Protein AF-Q69GU1-F1 (afdb_monomer_lite)

Radius of gyration: 29.57 Å; chains: 1; bounding box: 62×25×73 Å

pLDDT: mean 72.88, std 15.35, range [51.56, 93.81]

Organism: NCBI:txid62068

Foldseek 3Di:
DCVVVVCVVVVVPPPCPPPVPPPPPPVVPQPPVNVVVVCCVVVVVVVVCVVVVVVVVD

Secondary structure (DSSP, 8-state):
--HHHHHTHHHHT------S--------SS-HHHHHHHHHHHHHHHHHHHHHHHHHH-

InterPro domains:
  IPR010580 Stress-associated endoplasmic reticulum protein [PF06624] (2-54)
  IPR010580 Stress-associated endoplasmic reticulum protein [PTHR15601] (2-56)

Structure (mmCIF, N/CA/C/O backbone):
data_AF-Q69GU1-F1
#
_entry.id   AF-Q69GU1-F1
#
loop_
_atom_site.group_PDB
_atom_site.id
_atom_site.type_symbol
_atom_site.label_atom_id
_atom_site.label_alt_id
_atom_site.label_comp_id
_atom_site.label_asym_id
_atom_site.label_entity_id
_atom_site.label_seq_id
_atom_site.pdbx_PDB_ins_code
_atom_site.Cartn_x
_atom_site.Cartn_y
_atom_site.Cartn_z
_atom_site.occupancy
_atom_site.B_iso_or_equiv
_atom_site.auth_seq_id
_atom_site.auth_comp_id
_atom_site.auth_asym_id
_atom_site.auth_atom_id
_atom_site.pdbx_PDB_model_num
ATOM 1 N N . LYS A 1 1 ? -40.453 19.556 51.043 1.00 51.56 1 LYS A N 1
ATOM 2 C CA . LYS A 1 1 ? -39.219 19.632 50.213 1.00 51.56 1 LYS A CA 1
ATOM 3 C C . LYS A 1 1 ? -38.515 18.261 50.133 1.00 51.56 1 LYS A C 1
ATOM 5 O O . LYS A 1 1 ? -37.355 18.145 50.489 1.00 51.56 1 LYS A O 1
ATOM 10 N N . ILE A 1 2 ? -39.218 17.202 49.709 1.00 57.50 2 ILE A N 1
ATOM 11 C CA . ILE A 1 2 ? -38.717 15.805 49.783 1.00 57.50 2 ILE A CA 1
ATOM 12 C C . ILE A 1 2 ? -38.546 15.166 48.394 1.00 57.50 2 ILE A C 1
ATOM 14 O O . ILE A 1 2 ? -37.725 14.270 48.227 1.00 57.50 2 ILE A O 1
ATOM 18 N N . ALA A 1 3 ? -39.217 15.695 47.365 1.00 55.97 3 ALA A N 1
ATOM 19 C CA . ALA A 1 3 ? -39.060 15.239 45.984 1.00 55.97 3 ALA A CA 1
ATOM 20 C C . ALA A 1 3 ? -37.643 15.491 45.432 1.00 55.97 3 ALA A C 1
ATOM 22 O O . ALA A 1 3 ? -37.069 14.603 44.815 1.00 55.97 3 ALA A O 1
ATOM 23 N N . SER A 1 4 ? -37.032 16.645 45.735 1.00 62.12 4 SER A N 1
ATOM 24 C CA . SER A 1 4 ? -35.683 16.995 45.253 1.00 62.12 4 SER A CA 1
ATOM 25 C C . SER A 1 4 ? -34.603 16.011 45.722 1.00 62.12 4 SER A C 1
ATOM 27 O O . SER A 1 4 ? -33.672 15.717 44.981 1.00 62.12 4 SER A O 1
ATOM 29 N N . ASN A 1 5 ? -34.750 15.446 46.927 1.00 61.72 5 ASN A N 1
ATOM 30 C CA . ASN A 1 5 ? -33.792 14.488 47.488 1.00 61.72 5 ASN A CA 1
ATOM 31 C C . ASN A 1 5 ? -33.910 13.086 46.871 1.00 61.72 5 ASN A C 1
ATOM 33 O O . ASN A 1 5 ? -32.930 12.341 46.859 1.00 61.72 5 ASN A O 1
ATOM 37 N N . LYS A 1 6 ? -35.084 12.715 46.337 1.00 58.44 6 LYS A N 1
ATOM 38 C CA . LYS A 1 6 ? -35.302 11.401 45.711 1.00 58.44 6 LYS A CA 1
ATOM 39 C C . LYS A 1 6 ? -34.578 11.280 44.365 1.00 58.44 6 LYS A C 1
ATOM 41 O O . LYS A 1 6 ? -34.095 10.202 44.042 1.00 58.44 6 LYS A O 1
ATOM 46 N N . TYR A 1 7 ? -34.433 12.392 43.644 1.00 57.00 7 TYR A N 1
ATOM 47 C CA . TYR A 1 7 ? -33.754 12.450 42.343 1.00 57.00 7 TYR A CA 1
ATOM 48 C C . TYR A 1 7 ? -32.271 12.854 42.431 1.00 57.00 7 TYR A C 1
ATOM 50 O O . TYR A 1 7 ? -31.524 12.648 41.480 1.00 57.00 7 TYR A O 1
ATOM 58 N N . ASN A 1 8 ? -31.809 13.350 43.585 1.00 60.56 8 ASN A N 1
ATOM 59 C CA . ASN A 1 8 ? -30.413 13.769 43.790 1.00 60.56 8 ASN A CA 1
ATOM 60 C C . ASN A 1 8 ? -29.413 12.595 43.757 1.00 60.56 8 ASN A C 1
ATOM 62 O O . ASN A 1 8 ? -28.234 12.757 43.450 1.00 60.56 8 ASN A O 1
ATOM 66 N N . LYS A 1 9 ? -29.899 11.378 44.021 1.00 57.72 9 LYS A N 1
ATOM 67 C CA . LYS A 1 9 ? -29.095 10.149 43.996 1.00 57.72 9 LYS A CA 1
ATOM 68 C C . LYS A 1 9 ? -28.606 9.804 42.584 1.00 57.72 9 LYS A C 1
ATOM 70 O O . LYS A 1 9 ? -27.526 9.247 42.444 1.00 57.72 9 LYS A O 1
ATOM 75 N N . ASN A 1 10 ? -29.335 10.218 41.543 1.00 53.91 10 ASN A N 1
ATOM 76 C CA . ASN A 1 10 ? -28.945 10.003 40.144 1.00 53.91 10 ASN A CA 1
ATOM 77 C C . ASN A 1 10 ? -27.982 11.078 39.605 1.00 53.91 10 ASN A C 1
ATOM 79 O O . ASN A 1 10 ? -27.413 10.895 38.533 1.00 53.91 10 ASN A O 1
ATOM 83 N N . VAL A 1 11 ? -27.767 12.181 40.339 1.00 60.00 11 VAL A N 1
ATOM 84 C CA . VAL A 1 11 ? -26.797 13.231 39.973 1.00 60.00 11 VAL A CA 1
ATOM 85 C C . VAL A 1 11 ? -25.377 12.837 40.393 1.00 60.00 11 VAL A C 1
ATOM 87 O O . VAL A 1 11 ? -24.450 12.989 39.602 1.00 60.00 11 VAL A O 1
ATOM 90 N N . MET A 1 12 ? -25.205 12.269 41.595 1.00 59.53 12 MET A N 1
ATOM 91 C CA . MET A 1 12 ? -23.913 11.730 42.056 1.00 59.53 12 MET A CA 1
ATOM 92 C C . MET A 1 12 ? -23.637 10.301 41.573 1.00 59.53 12 MET A C 1
ATOM 94 O O . MET A 1 12 ? -22.482 9.905 41.481 1.00 59.53 12 MET A O 1
ATOM 98 N N . SER A 1 13 ? -24.677 9.541 41.216 1.00 57.50 13 SER A N 1
ATOM 99 C CA . SER A 1 13 ? -24.548 8.200 40.633 1.00 57.50 13 SER A CA 1
ATOM 100 C C . SER A 1 13 ? -24.601 8.224 39.099 1.00 57.50 13 SER A C 1
ATOM 102 O O . SER A 1 13 ? -25.033 7.258 38.472 1.00 57.50 13 SER A O 1
ATOM 104 N N . ARG A 1 14 ? -24.107 9.310 38.471 1.00 62.72 14 ARG A N 1
ATOM 105 C CA . ARG A 1 14 ? -23.579 9.266 37.095 1.00 62.72 14 ARG A CA 1
ATOM 106 C C . ARG A 1 14 ? -22.364 8.333 37.116 1.00 62.72 14 ARG A C 1
ATOM 108 O O . ARG A 1 14 ? -21.222 8.783 37.071 1.00 62.72 14 ARG A O 1
ATOM 115 N N . GLY A 1 15 ? -22.619 7.029 37.250 1.00 65.81 15 GLY A N 1
ATOM 116 C CA . GLY A 1 15 ? -21.643 5.984 36.989 1.00 6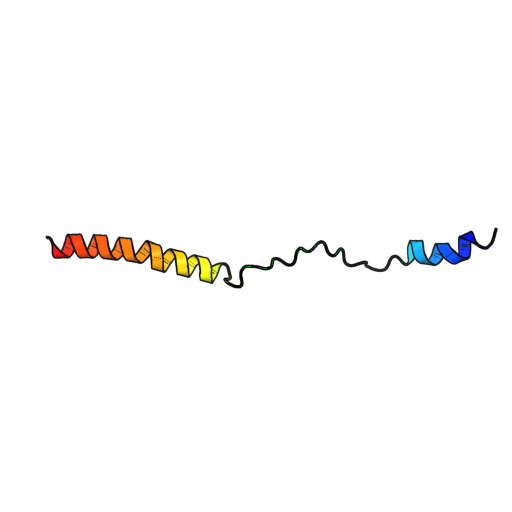5.81 15 GLY A CA 1
ATOM 117 C C . GLY A 1 15 ? -20.997 6.257 35.642 1.00 65.81 15 GLY A C 1
ATOM 118 O O . GLY A 1 15 ? -21.583 6.961 34.821 1.00 65.81 15 GLY A O 1
ATOM 119 N N . ASN A 1 16 ? -19.778 5.756 35.462 1.00 60.97 16 ASN A N 1
ATOM 120 C CA . ASN A 1 16 ? -18.948 5.942 34.280 1.00 60.97 16 ASN A CA 1
ATOM 121 C C . ASN A 1 16 ? -19.751 5.681 32.990 1.00 60.97 16 ASN A C 1
ATOM 123 O O . ASN A 1 16 ? -19.765 4.570 32.465 1.00 60.97 16 ASN A O 1
ATOM 127 N N . VAL A 1 17 ? -20.465 6.701 32.503 1.00 59.19 17 VAL A N 1
ATOM 128 C CA . VAL A 1 17 ? -21.116 6.703 31.205 1.00 59.19 17 VAL A CA 1
ATOM 129 C C . VAL A 1 17 ? -19.935 6.720 30.275 1.00 59.19 17 VAL A C 1
ATOM 131 O O . VAL A 1 17 ? -19.279 7.755 30.126 1.00 59.19 17 VAL A O 1
ATOM 134 N N . ALA A 1 18 ? -19.612 5.538 29.751 1.00 62.72 18 ALA A N 1
ATOM 135 C CA . ALA A 1 18 ? -18.622 5.389 28.714 1.00 62.72 18 ALA A CA 1
ATOM 136 C C . ALA A 1 18 ? -18.961 6.447 27.670 1.00 62.72 18 ALA A C 1
ATOM 138 O O . ALA A 1 18 ? -20.017 6.394 27.039 1.00 62.72 18 ALA A O 1
ATOM 139 N N . LYS A 1 19 ? -18.113 7.473 27.567 1.00 62.25 19 LYS A N 1
ATOM 140 C CA . LYS A 1 19 ? -18.216 8.449 26.496 1.00 62.25 19 LYS A CA 1
ATOM 141 C C . LYS A 1 19 ? -18.049 7.619 25.233 1.00 62.25 19 LYS A C 1
ATOM 143 O O . LYS A 1 19 ? -16.934 7.208 24.921 1.00 62.25 19 LYS A O 1
ATOM 148 N N . THR A 1 20 ? -19.134 7.329 24.523 1.00 60.03 20 THR A N 1
ATOM 149 C CA . THR A 1 20 ? -19.108 6.607 23.242 1.00 60.03 20 THR A CA 1
ATOM 150 C C . THR A 1 20 ? -18.570 7.506 22.122 1.00 60.03 20 THR A C 1
ATOM 152 O O . THR A 1 20 ? -19.064 7.498 21.004 1.00 60.03 20 THR A O 1
ATOM 155 N N . LEU A 1 21 ? -17.550 8.302 22.449 1.00 55.84 21 LEU A N 1
ATOM 156 C CA . LEU A 1 21 ? -16.699 9.076 21.559 1.00 55.84 21 LEU A CA 1
ATOM 157 C C . LEU A 1 21 ? -15.286 8.481 21.554 1.00 55.84 21 LEU A C 1
ATOM 159 O O . LEU A 1 21 ? -14.318 9.197 21.342 1.00 55.84 21 LEU A O 1
ATOM 163 N N . ASN A 1 22 ? -15.140 7.178 21.799 1.00 55.97 22 ASN A N 1
ATOM 164 C CA . ASN A 1 22 ? -14.201 6.478 20.943 1.00 55.97 22 ASN A CA 1
ATOM 165 C C . ASN A 1 22 ? -14.991 6.276 19.655 1.00 55.97 22 ASN A C 1
ATOM 167 O O . ASN A 1 22 ? -15.831 5.369 19.638 1.00 55.97 22 ASN A O 1
ATOM 171 N N . PRO A 1 23 ? -14.805 7.106 18.603 1.00 58.91 23 PRO A N 1
ATOM 172 C CA . PRO A 1 23 ? -14.965 6.543 17.279 1.00 58.91 23 PRO A CA 1
ATOM 173 C C . PRO A 1 23 ? -14.129 5.277 17.366 1.00 58.91 23 PRO A C 1
ATOM 175 O O . PRO A 1 23 ? -12.927 5.339 17.620 1.00 58.91 23 PRO A O 1
ATOM 178 N N . LYS A 1 24 ? -14.787 4.116 17.347 1.00 54.84 24 LYS A N 1
ATOM 179 C CA . LYS A 1 24 ? -14.072 2.915 16.973 1.00 54.84 24 LYS A CA 1
ATOM 180 C C . LYS A 1 24 ? -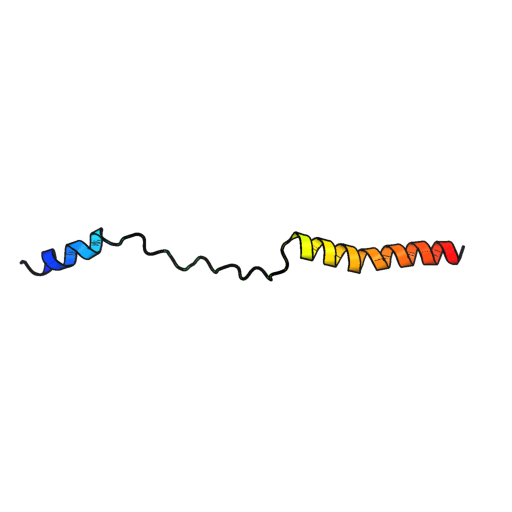13.482 3.350 15.655 1.00 54.84 24 LYS A C 1
ATOM 182 O O . LYS A 1 24 ? -14.234 3.601 14.715 1.00 54.84 24 LYS A O 1
ATOM 187 N N . GLU A 1 25 ? -12.181 3.608 15.663 1.00 58.12 25 GLU A N 1
ATOM 188 C CA . GLU A 1 25 ? -11.374 3.487 14.484 1.00 58.12 25 GLU A CA 1
ATOM 189 C C . GLU A 1 25 ? -11.776 2.109 13.982 1.00 58.12 25 GLU A C 1
ATOM 191 O O . GLU A 1 25 ? -11.256 1.072 14.398 1.00 58.12 25 GLU A O 1
ATOM 196 N N . GLU A 1 26 ? -12.775 2.099 13.106 1.00 57.16 26 GLU A N 1
ATOM 197 C CA . GLU A 1 26 ? -12.851 1.227 11.963 1.00 57.16 26 GLU A CA 1
ATOM 198 C C . GLU A 1 26 ? -11.578 1.545 11.179 1.00 57.16 26 GLU A C 1
ATOM 200 O O . GLU A 1 26 ? -11.558 2.182 10.132 1.00 57.16 26 GLU A O 1
ATOM 205 N N . SER A 1 27 ? -10.465 1.197 11.829 1.00 60.12 27 SER A N 1
ATOM 206 C CA . SER A 1 27 ? -9.188 0.917 11.265 1.00 60.12 27 SER A CA 1
ATOM 207 C C . SER A 1 27 ? -9.588 0.050 10.108 1.00 60.12 27 SER A C 1
ATOM 209 O O . SER A 1 27 ? -10.161 -1.029 10.291 1.00 60.12 27 SER A O 1
ATOM 211 N N . LEU A 1 28 ? -9.409 0.598 8.908 1.00 60.59 28 LEU A N 1
ATOM 212 C CA . LEU A 1 28 ? -9.376 -0.205 7.706 1.00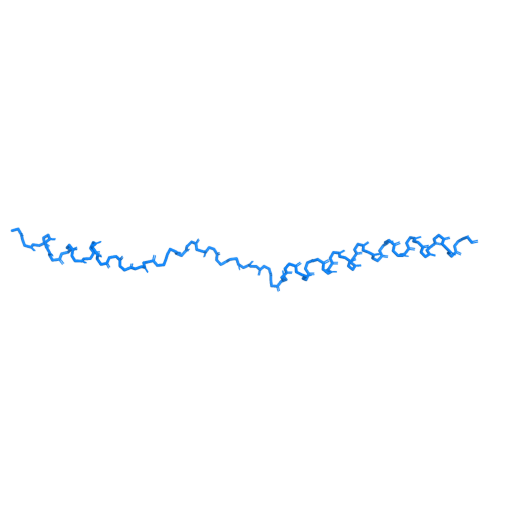 60.59 28 LEU A CA 1
ATOM 213 C C . LEU A 1 28 ? -8.695 -1.510 8.139 1.00 60.59 28 LEU A C 1
ATOM 215 O O . LEU A 1 28 ? -7.622 -1.423 8.743 1.00 60.59 28 LEU A O 1
ATOM 219 N N . PRO A 1 29 ? -9.305 -2.693 7.946 1.00 62.50 29 PRO A N 1
ATOM 220 C CA . PRO A 1 29 ? -8.806 -3.962 8.508 1.00 62.50 29 PRO A CA 1
ATOM 221 C C . PRO A 1 29 ? -7.365 -4.305 8.063 1.00 62.50 29 PRO A C 1
ATOM 223 O O . PRO A 1 29 ? -6.779 -5.312 8.446 1.00 62.50 29 PRO A O 1
ATOM 226 N N . LEU A 1 30 ? -6.793 -3.432 7.243 1.00 64.31 30 LEU A N 1
ATOM 227 C CA . LEU A 1 30 ? -5.419 -3.251 6.849 1.00 64.31 30 LEU A CA 1
ATOM 228 C C . LEU A 1 30 ? -4.668 -2.465 7.942 1.00 64.31 30 LEU A C 1
ATOM 230 O O . LEU A 1 30 ? -4.632 -1.236 7.945 1.00 64.31 30 LEU A O 1
ATOM 234 N N . GLY A 1 31 ? -4.038 -3.180 8.875 1.00 84.12 31 GLY A N 1
ATOM 235 C CA . GLY A 1 31 ? -3.156 -2.551 9.862 1.00 84.12 31 GLY A CA 1
ATOM 236 C C . GLY A 1 31 ? -2.018 -1.739 9.208 1.00 84.12 31 GLY A C 1
ATOM 237 O O . GLY A 1 31 ? -1.692 -1.971 8.040 1.00 84.12 31 GLY A O 1
ATOM 238 N N . PRO A 1 32 ? -1.345 -0.837 9.951 1.00 84.69 32 PRO A N 1
ATOM 239 C CA . PRO A 1 32 ? -0.264 0.007 9.421 1.00 84.69 32 PRO A CA 1
ATOM 240 C C . PRO A 1 32 ? 0.820 -0.770 8.658 1.00 84.69 32 PRO A C 1
ATOM 242 O O . PRO A 1 32 ? 1.350 -0.295 7.657 1.00 84.69 32 PRO A O 1
ATOM 245 N N . TRP A 1 33 ? 1.101 -2.004 9.089 1.00 87.44 33 TRP A N 1
ATOM 246 C CA . TRP A 1 33 ? 2.029 -2.898 8.401 1.00 87.44 33 TRP A CA 1
ATOM 247 C C . TRP A 1 33 ? 1.511 -3.345 7.026 1.00 87.44 33 TRP A C 1
ATOM 249 O O . TRP A 1 33 ? 2.264 -3.293 6.060 1.00 87.44 33 TRP A O 1
ATOM 259 N N . MET A 1 34 ? 0.233 -3.712 6.891 1.00 87.56 34 MET A N 1
ATOM 260 C CA . MET A 1 34 ? -0.350 -4.121 5.604 1.00 87.56 34 MET A CA 1
ATOM 261 C C . MET A 1 34 ? -0.275 -2.995 4.576 1.00 87.56 34 MET A C 1
ATOM 263 O O . MET A 1 34 ? 0.063 -3.240 3.423 1.00 87.56 34 MET A O 1
ATOM 267 N N . ILE A 1 35 ? -0.527 -1.758 5.007 1.00 90.06 35 ILE A N 1
ATOM 268 C CA . ILE A 1 35 ? -0.418 -0.570 4.153 1.00 90.06 35 ILE A CA 1
ATOM 269 C C . ILE A 1 35 ? 1.044 -0.339 3.751 1.00 90.06 35 ILE A C 1
ATOM 271 O O . ILE A 1 35 ? 1.329 -0.135 2.572 1.00 90.06 35 ILE A O 1
ATOM 275 N N . GLY A 1 36 ? 1.980 -0.435 4.702 1.00 91.88 36 GLY A N 1
ATOM 276 C CA . GLY A 1 36 ? 3.413 -0.315 4.421 1.00 91.88 36 GLY A CA 1
ATOM 277 C C . GLY A 1 36 ? 3.918 -1.370 3.432 1.00 91.88 36 GLY A C 1
ATOM 278 O O . GLY A 1 36 ? 4.610 -1.031 2.475 1.00 91.88 36 GLY A O 1
ATOM 279 N N . LEU A 1 37 ? 3.523 -2.634 3.613 1.00 92.62 37 LEU A N 1
ATOM 280 C CA . LEU A 1 37 ? 3.856 -3.738 2.705 1.00 92.62 37 LEU A CA 1
ATOM 281 C C . LEU A 1 37 ? 3.226 -3.553 1.324 1.00 92.62 37 LEU A C 1
ATOM 283 O O . LEU A 1 37 ? 3.895 -3.774 0.319 1.00 92.62 37 LEU A O 1
ATOM 287 N N . PHE A 1 38 ? 1.964 -3.128 1.271 1.00 91.19 38 PHE A N 1
ATOM 288 C CA . PHE A 1 38 ? 1.254 -2.895 0.018 1.00 91.19 38 PHE A CA 1
ATOM 289 C C . PHE A 1 38 ? 1.938 -1.805 -0.811 1.00 91.19 38 PHE A C 1
ATOM 291 O O . PHE A 1 38 ? 2.268 -2.033 -1.973 1.00 91.19 38 PHE A O 1
ATOM 298 N N . VAL A 1 39 ? 2.237 -0.654 -0.201 1.00 92.81 39 VAL A N 1
ATOM 299 C CA . VAL A 1 39 ? 2.937 0.448 -0.878 1.00 92.81 39 VAL A CA 1
ATOM 300 C C . VAL A 1 39 ? 4.361 0.041 -1.267 1.00 92.81 39 VAL A C 1
ATOM 302 O O . VAL A 1 39 ? 4.794 0.347 -2.374 1.00 92.81 39 VAL A O 1
ATOM 305 N N . PHE A 1 40 ? 5.082 -0.683 -0.407 1.00 93.81 40 PHE A N 1
ATOM 306 C CA . PHE A 1 40 ? 6.435 -1.158 -0.706 1.00 93.81 40 PHE A CA 1
ATOM 307 C C . PHE A 1 40 ? 6.471 -2.129 -1.892 1.00 93.81 40 PHE A C 1
ATOM 309 O O . PHE A 1 40 ? 7.306 -1.971 -2.776 1.00 93.81 40 PHE A O 1
ATOM 316 N N . VAL A 1 41 ? 5.562 -3.105 -1.947 1.00 92.56 41 VAL A N 1
ATOM 317 C CA . VAL A 1 41 ? 5.496 -4.068 -3.057 1.00 92.56 41 VAL A CA 1
ATOM 318 C C . VAL A 1 41 ? 5.075 -3.377 -4.354 1.00 92.56 41 VAL A C 1
ATOM 320 O O . VAL A 1 41 ? 5.729 -3.560 -5.381 1.00 92.56 41 VAL A O 1
ATOM 323 N N . VAL A 1 42 ? 4.028 -2.546 -4.312 1.00 92.56 42 VAL A N 1
ATOM 324 C CA . VAL A 1 42 ? 3.511 -1.860 -5.506 1.00 92.56 42 VAL A CA 1
ATOM 325 C C . VAL A 1 42 ? 4.534 -0.853 -6.040 1.00 92.56 42 VAL A C 1
ATOM 327 O O . VAL A 1 42 ? 4.947 -0.969 -7.190 1.00 92.56 42 VAL A O 1
ATOM 330 N N . CYS A 1 43 ? 5.016 0.086 -5.222 1.00 93.50 43 CYS A N 1
ATOM 331 C CA . CYS A 1 43 ? 5.973 1.105 -5.673 1.00 93.50 43 CYS A CA 1
ATOM 332 C C . CYS A 1 43 ? 7.394 0.554 -5.869 1.00 93.50 43 CYS A C 1
ATOM 334 O O . CYS A 1 43 ? 8.123 1.021 -6.742 1.00 93.50 43 CYS A O 1
ATOM 336 N N . GLY A 1 44 ? 7.810 -0.430 -5.068 1.00 91.81 44 GLY A N 1
ATOM 337 C CA . GLY A 1 44 ? 9.142 -1.030 -5.158 1.00 91.81 44 GLY A CA 1
ATOM 338 C C . GLY A 1 44 ? 9.331 -1.884 -6.410 1.00 91.81 44 GLY A C 1
ATOM 339 O O . GLY A 1 44 ? 10.432 -1.915 -6.957 1.00 91.81 44 GLY A O 1
ATOM 340 N N . SER A 1 45 ? 8.269 -2.525 -6.909 1.00 92.31 45 SER A N 1
ATOM 341 C CA . SER A 1 45 ? 8.336 -3.324 -8.141 1.00 92.31 45 SER A CA 1
ATOM 342 C C . SER A 1 45 ? 8.732 -2.489 -9.365 1.00 92.31 45 SER A C 1
ATOM 344 O O . SER A 1 45 ? 9.625 -2.896 -10.105 1.00 92.31 45 SER A O 1
ATOM 346 N N . ALA A 1 46 ? 8.185 -1.276 -9.503 1.00 90.38 46 ALA A N 1
ATOM 347 C CA . ALA A 1 46 ? 8.534 -0.352 -10.583 1.00 90.38 46 ALA A CA 1
ATOM 348 C C . ALA A 1 46 ? 10.021 0.047 -10.558 1.00 90.38 46 ALA A C 1
ATOM 350 O O . ALA A 1 46 ? 10.666 0.138 -11.599 1.00 90.38 46 ALA A O 1
ATOM 351 N N . LEU A 1 47 ? 10.601 0.242 -9.366 1.00 90.56 47 LEU A N 1
ATOM 352 C CA . LEU A 1 47 ? 12.033 0.534 -9.227 1.00 90.56 47 LEU A CA 1
ATOM 353 C C . LEU A 1 47 ? 12.900 -0.649 -9.677 1.00 90.56 47 LEU A C 1
ATOM 355 O O . LEU A 1 47 ? 13.899 -0.455 -10.370 1.00 90.56 47 LEU A O 1
ATOM 359 N N . PHE A 1 48 ? 12.518 -1.874 -9.307 1.00 90.00 48 PHE A N 1
ATOM 360 C CA . PHE A 1 48 ? 13.222 -3.080 -9.741 1.00 90.00 48 PHE A CA 1
ATOM 361 C C . PHE A 1 48 ? 13.099 -3.317 -11.247 1.00 90.00 48 PHE A C 1
ATOM 363 O O . PHE A 1 48 ? 14.094 -3.702 -11.861 1.00 90.00 48 PHE A O 1
ATOM 370 N N . GLU A 1 49 ? 11.933 -3.064 -11.843 1.00 89.25 49 GLU A N 1
ATOM 371 C CA . GLU A 1 49 ? 11.747 -3.103 -13.296 1.00 89.25 49 GLU A CA 1
ATOM 372 C C . GLU A 1 49 ? 12.664 -2.108 -13.997 1.00 89.25 49 GLU A C 1
ATOM 374 O O . GLU A 1 49 ? 13.389 -2.516 -14.893 1.00 89.25 49 GLU A O 1
ATOM 379 N N . ILE A 1 50 ? 12.723 -0.847 -13.558 1.00 90.75 50 ILE A N 1
ATOM 380 C CA . ILE A 1 50 ? 13.591 0.171 -14.175 1.00 90.75 50 ILE A CA 1
ATOM 381 C C . ILE A 1 50 ? 15.066 -0.249 -14.119 1.00 90.75 50 ILE A C 1
ATOM 383 O O . ILE A 1 50 ? 15.782 -0.164 -15.119 1.00 90.75 50 ILE A O 1
ATOM 387 N N . ILE A 1 51 ? 15.535 -0.732 -12.965 1.00 90.69 51 ILE A N 1
ATOM 388 C CA . ILE A 1 51 ? 16.929 -1.167 -12.799 1.00 90.69 51 ILE A CA 1
ATOM 389 C C . ILE A 1 51 ? 17.229 -2.391 -13.677 1.00 90.69 51 ILE A C 1
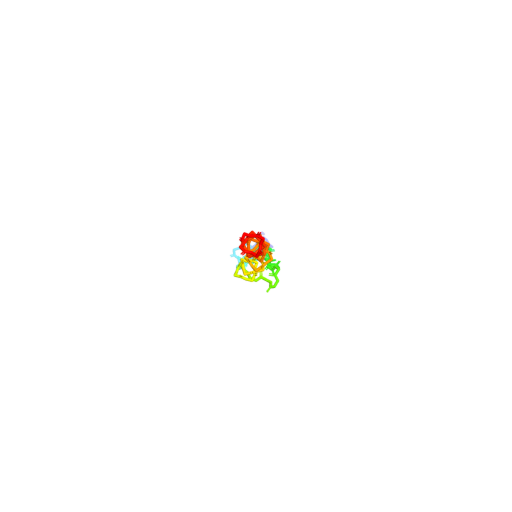ATOM 391 O O . ILE A 1 51 ? 18.267 -2.433 -14.339 1.00 90.69 51 ILE A O 1
ATOM 395 N N . GLN A 1 52 ? 16.334 -3.382 -13.707 1.00 86.62 52 GLN A N 1
ATOM 396 C CA . GLN A 1 52 ? 16.489 -4.562 -14.562 1.00 86.62 52 GLN A CA 1
ATOM 397 C C . GLN A 1 52 ? 16.402 -4.209 -16.047 1.00 86.62 52 GLN A C 1
ATOM 399 O O . GLN A 1 52 ? 17.169 -4.747 -16.842 1.00 86.62 52 GLN A O 1
ATOM 404 N N . GLN A 1 53 ? 15.523 -3.281 -16.417 1.00 88.56 53 GLN A N 1
ATOM 405 C CA . GLN A 1 53 ? 15.340 -2.798 -17.777 1.00 88.56 53 GLN A CA 1
ATOM 406 C C . GLN A 1 53 ? 16.640 -2.169 -18.281 1.00 88.56 53 GLN A C 1
ATOM 408 O O . GLN A 1 53 ? 17.176 -2.617 -19.289 1.00 88.56 53 GLN A O 1
ATOM 413 N N . ILE A 1 54 ? 17.226 -1.228 -17.536 1.00 89.50 54 ILE A N 1
ATOM 414 C CA . ILE A 1 54 ? 18.510 -0.606 -17.902 1.00 89.50 54 ILE A CA 1
ATOM 415 C C . ILE A 1 54 ? 19.623 -1.655 -18.021 1.00 89.50 54 ILE A C 1
ATOM 417 O O . ILE A 1 54 ? 20.386 -1.628 -18.981 1.00 89.50 54 ILE A O 1
ATOM 421 N N . ARG A 1 55 ? 19.701 -2.606 -17.084 1.00 83.62 55 ARG A N 1
ATOM 422 C CA . ARG A 1 55 ? 20.719 -3.669 -17.097 1.00 83.62 55 ARG A CA 1
ATOM 423 C C . ARG A 1 55 ? 20.531 -4.694 -18.220 1.00 83.62 55 ARG A C 1
ATOM 425 O O . ARG A 1 55 ? 21.474 -5.393 -18.549 1.00 83.62 55 ARG A O 1
ATOM 432 N N . THR A 1 56 ? 19.318 -4.819 -18.749 1.00 76.56 56 THR A N 1
ATOM 433 C CA . THR A 1 56 ? 19.008 -5.673 -19.904 1.00 76.56 56 THR A CA 1
ATOM 434 C C . THR A 1 56 ? 19.319 -4.959 -21.220 1.00 76.56 56 THR A C 1
ATOM 436 O 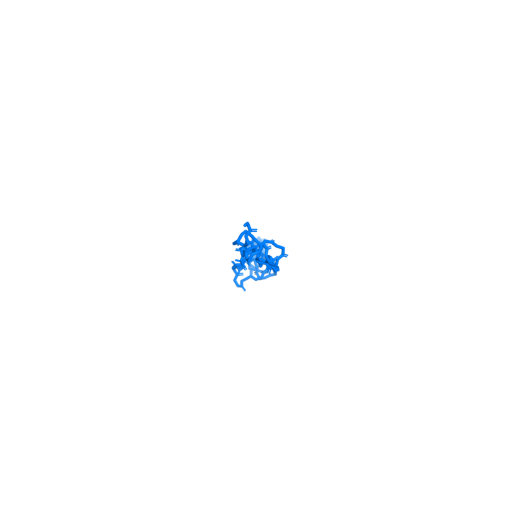O . THR A 1 56 ? 19.618 -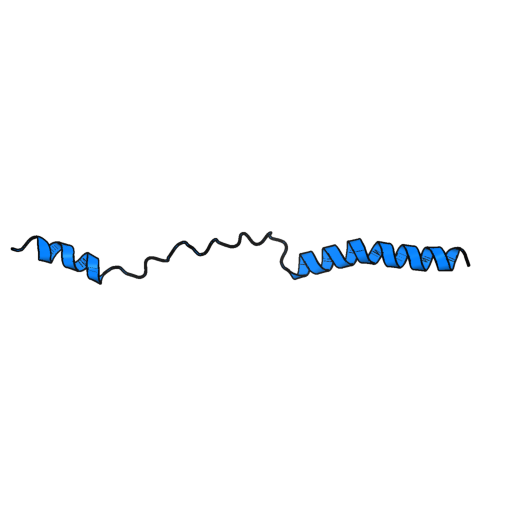5.614 -22.213 1.00 76.56 56 THR A O 1
ATOM 439 N N . PHE A 1 57 ? 19.230 -3.625 -21.239 1.00 67.31 57 PHE A N 1
ATOM 440 C CA . PHE A 1 57 ? 19.523 -2.799 -22.414 1.00 67.31 57 PHE A CA 1
ATOM 441 C C . PHE A 1 57 ? 21.007 -2.421 -22.572 1.00 67.31 57 PHE A C 1
ATOM 443 O O . PHE A 1 57 ? 21.404 -2.079 -23.685 1.00 67.31 57 PHE A O 1
ATOM 450 N N . ALA A 1 58 ? 21.798 -2.448 -21.495 1.00 58.50 58 ALA A N 1
ATOM 451 C CA . ALA A 1 58 ? 23.253 -2.256 -21.505 1.00 58.50 58 ALA A CA 1
ATOM 452 C C . ALA A 1 58 ? 23.999 -3.584 -21.690 1.00 58.50 58 ALA A C 1
ATOM 454 O O . ALA A 1 58 ? 25.030 -3.572 -22.398 1.00 58.50 58 ALA A O 1
#

Sequence (58 aa):
KIASNKYNKNVMSRGNVAKTLNPKEESLPLGPWMIGLFVFVVCGSALFEIIQQIRTFA